Protein AF-A0A8T5IJA1-F1 (afdb_monomer_lite)

Foldseek 3Di:
DVVVVQVVVCVVDNPPDDDDDPVNVVDDDPPPPDDDDPVVVVVVVVVVVVVVVVVVVVVVVVVVVDDDDDDPVVVVVVVVVVVVVPPPPDDDDDDDDDDDDDDDDDDDDPPQPPCVPQPPCDPVLQVQCVVVVVRDLVSLLVCALVNSCVRPPQHSVSSVSSNVVSD

Sequence (167 aa):
MEDEVSKAVRKVYPVRSAVIHKSQLLQSGVVSESGPTLDEIHAGEERKTAEVAARKAAALAAAADEGDDDTAEEAGVLAAAEALEDVSDKAPEPVEEVIEEEATPVAAPASDDDFSTLPGVGPASAKKLQDAGLNSFAALKDAGVDGISEIKGISAALAGKIIDHLS

Secondary structure (DSSP, 8-state):
-HHHHHHHHTTTS--------HHHHSSS----SSS--HHHHHHHHHHHHHHHHHHHHHHHHHHHHS---S-HHHHHHHHHHHTTSSSSS-----PPPPP---------------GGGSTT--HHHHHHHHHTT--SHHHHHHHHHHHHHTSTT--HHHHHHHHHHH-

Structure (mmCIF, N/CA/C/O backbone):
data_AF-A0A8T5IJA1-F1
#
_entry.id   AF-A0A8T5IJA1-F1
#
loop_
_atom_site.group_PDB
_atom_site.id
_atom_site.type_symbol
_atom_site.label_atom_id
_atom_site.label_alt_id
_atom_site.label_comp_id
_atom_site.label_asym_id
_atom_site.label_entity_id
_atom_site.label_seq_id
_atom_site.pdbx_PDB_ins_code
_atom_site.Cartn_x
_atom_site.Cartn_y
_atom_site.Cartn_z
_atom_site.occupancy
_atom_site.B_iso_or_equiv
_atom_site.auth_seq_id
_atom_site.auth_comp_id
_atom_site.auth_asym_id
_atom_site.auth_atom_id
_atom_site.pdbx_PDB_model_num
ATOM 1 N N . MET A 1 1 ? -4.356 -33.666 -8.360 1.00 68.19 1 MET A N 1
ATOM 2 C CA . MET A 1 1 ? -2.883 -33.739 -8.272 1.00 68.19 1 MET A CA 1
ATOM 3 C C . MET A 1 1 ? -2.307 -32.555 -7.494 1.00 68.19 1 MET A C 1
ATOM 5 O O . MET A 1 1 ? -1.660 -32.796 -6.486 1.00 68.19 1 MET A O 1
ATOM 9 N N . GLU A 1 2 ? -2.589 -31.295 -7.847 1.00 72.94 2 GLU A N 1
ATOM 10 C CA . GLU A 1 2 ? -2.114 -30.126 -7.067 1.00 72.94 2 GLU A CA 1
ATOM 11 C C . GLU A 1 2 ? -2.652 -30.083 -5.623 1.00 72.94 2 GLU A C 1
ATOM 13 O O . GLU A 1 2 ? -1.895 -29.850 -4.679 1.00 72.94 2 GLU A O 1
ATOM 18 N N . ASP A 1 3 ? -3.932 -30.408 -5.419 1.00 83.38 3 ASP A N 1
ATOM 19 C CA . ASP A 1 3 ? -4.545 -30.432 -4.080 1.00 83.38 3 ASP A CA 1
ATOM 20 C C . ASP A 1 3 ? -3.947 -31.505 -3.157 1.00 83.38 3 ASP A C 1
ATOM 22 O O . ASP A 1 3 ? -3.821 -31.317 -1.946 1.00 83.38 3 ASP A O 1
ATOM 26 N N . GLU A 1 4 ? -3.540 -32.635 -3.728 1.00 85.12 4 GLU A N 1
ATOM 27 C CA . GLU A 1 4 ? -2.937 -33.746 -2.988 1.00 85.12 4 GLU A CA 1
ATOM 28 C C . GLU A 1 4 ? -1.501 -33.406 -2.577 1.00 85.12 4 GLU A C 1
ATOM 30 O O . GLU A 1 4 ? -1.098 -33.668 -1.440 1.00 85.12 4 GLU A O 1
ATOM 35 N N . VAL A 1 5 ? -0.761 -32.738 -3.469 1.00 81.56 5 VAL A N 1
ATOM 36 C CA . VAL A 1 5 ? 0.587 -32.224 -3.198 1.00 81.56 5 VAL A CA 1
ATOM 37 C C . VAL A 1 5 ? 0.538 -31.128 -2.127 1.00 81.56 5 VAL A C 1
ATOM 39 O O . VAL A 1 5 ? 1.293 -31.192 -1.156 1.00 81.56 5 VAL A O 1
ATOM 42 N N . SER A 1 6 ? -0.399 -30.176 -2.211 1.00 76.94 6 SER A N 1
ATOM 43 C CA . SER A 1 6 ? -0.519 -29.093 -1.220 1.00 76.94 6 SER A CA 1
ATOM 44 C C . SER A 1 6 ? -0.831 -29.610 0.192 1.00 76.94 6 SER A C 1
ATOM 46 O O . SER A 1 6 ? -0.308 -29.097 1.186 1.00 76.94 6 SER A O 1
ATOM 48 N N . LYS A 1 7 ? -1.634 -30.677 0.296 1.00 82.38 7 LYS A N 1
ATOM 49 C CA . LYS A 1 7 ? -2.006 -31.310 1.567 1.00 82.38 7 LYS A CA 1
ATOM 50 C C . LYS A 1 7 ? -0.851 -32.088 2.200 1.00 82.38 7 LYS A C 1
ATOM 52 O O . LYS A 1 7 ? -0.708 -32.056 3.423 1.00 82.38 7 LYS A O 1
ATOM 57 N N . ALA A 1 8 ? -0.020 -32.750 1.395 1.00 83.12 8 ALA A N 1
ATOM 58 C CA . ALA A 1 8 ? 1.150 -33.484 1.873 1.00 83.12 8 ALA A CA 1
ATOM 59 C C . ALA A 1 8 ? 2.265 -32.544 2.368 1.00 83.12 8 ALA A C 1
ATOM 61 O O . ALA A 1 8 ? 2.834 -32.761 3.440 1.00 83.12 8 AL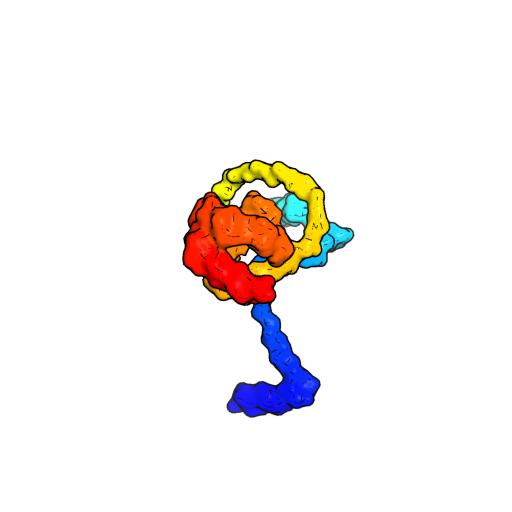A A O 1
ATOM 62 N N . VAL A 1 9 ? 2.533 -31.461 1.633 1.00 78.06 9 VAL A N 1
ATOM 63 C CA . VAL A 1 9 ? 3.624 -30.521 1.946 1.00 78.06 9 VAL A CA 1
ATOM 64 C C . VAL A 1 9 ? 3.304 -29.659 3.178 1.00 78.06 9 VAL A C 1
ATOM 66 O O . VAL A 1 9 ? 4.207 -29.328 3.944 1.00 78.06 9 VAL A O 1
ATOM 69 N N . ARG A 1 10 ? 2.017 -29.410 3.470 1.00 70.56 10 ARG A N 1
ATOM 70 C CA . ARG A 1 10 ? 1.534 -28.631 4.632 1.00 70.56 10 ARG A CA 1
ATOM 71 C C . ARG A 1 10 ? 1.997 -29.142 6.004 1.00 70.56 10 ARG A C 1
ATOM 73 O O . ARG A 1 10 ? 2.062 -28.358 6.947 1.00 70.56 10 ARG A O 1
ATOM 80 N N . LYS A 1 11 ? 2.279 -30.445 6.134 1.00 72.81 11 LYS A N 1
ATOM 81 C CA . LYS A 1 11 ? 2.751 -31.082 7.382 1.00 72.81 11 LYS A CA 1
ATOM 82 C C . LYS A 1 11 ? 4.261 -30.926 7.595 1.00 72.81 11 LYS A C 1
ATOM 84 O O . LYS A 1 11 ? 4.719 -30.989 8.730 1.00 72.81 11 LYS A O 1
ATOM 89 N N . VAL A 1 12 ? 5.014 -30.745 6.510 1.00 74.94 12 VAL A N 1
ATOM 90 C CA . VAL A 1 12 ? 6.478 -30.601 6.516 1.00 74.94 12 VAL A CA 1
ATOM 91 C C . VAL A 1 12 ? 6.870 -29.127 6.567 1.00 74.94 12 VAL A C 1
ATOM 93 O O . VAL A 1 12 ? 7.803 -28.762 7.276 1.00 74.94 12 VAL A O 1
ATOM 96 N N . TYR A 1 13 ? 6.126 -28.271 5.866 1.00 62.91 13 TYR A N 1
ATOM 97 C CA . TYR A 1 13 ? 6.333 -26.833 5.883 1.00 62.91 13 TYR A CA 1
ATOM 98 C C . TYR A 1 13 ? 4.981 -26.119 5.785 1.00 62.91 13 TYR A C 1
ATOM 100 O O . TYR A 1 13 ? 4.241 -26.342 4.820 1.00 62.91 13 TYR A O 1
ATOM 108 N N . PRO A 1 14 ? 4.606 -25.267 6.755 1.00 71.75 14 PRO A N 1
ATOM 109 C CA . PRO A 1 14 ? 3.416 -24.453 6.597 1.00 71.75 14 PRO A CA 1
ATOM 110 C C . PRO A 1 14 ? 3.644 -23.518 5.408 1.00 71.75 14 PRO A C 1
ATOM 112 O O . PRO A 1 14 ? 4.562 -22.699 5.428 1.00 71.75 14 PRO A O 1
ATOM 115 N N . VAL A 1 15 ? 2.815 -23.641 4.370 1.00 61.78 15 VAL A N 1
ATOM 116 C CA . VAL A 1 15 ? 2.818 -22.695 3.250 1.00 61.78 15 VAL A CA 1
ATOM 117 C C . VAL A 1 15 ? 2.357 -21.349 3.809 1.00 61.78 15 VAL A C 1
ATOM 119 O O . VAL A 1 15 ? 1.166 -21.115 4.005 1.00 61.78 15 VAL A O 1
ATOM 122 N N . ARG A 1 16 ? 3.315 -20.493 4.167 1.00 66.56 16 ARG A N 1
ATOM 123 C CA . ARG A 1 16 ? 3.067 -19.116 4.593 1.00 66.56 16 ARG A CA 1
ATOM 124 C C . ARG A 1 16 ? 2.910 -18.285 3.332 1.00 66.56 16 ARG A C 1
ATOM 126 O O . ARG A 1 16 ? 3.892 -17.842 2.750 1.00 66.56 16 ARG A O 1
ATOM 133 N N . SER A 1 17 ? 1.672 -18.119 2.885 1.00 70.25 17 SER A N 1
ATOM 134 C CA . SER A 1 17 ? 1.358 -17.139 1.852 1.00 70.25 17 SER A CA 1
ATOM 135 C C . SER A 1 17 ? 1.540 -15.743 2.449 1.00 70.25 17 SER A C 1
ATOM 137 O O . SER A 1 17 ? 0.765 -15.341 3.318 1.00 70.25 17 SER A O 1
ATOM 139 N N . ALA A 1 18 ? 2.574 -15.025 2.018 1.00 61.72 18 ALA A N 1
ATOM 140 C CA . ALA A 1 18 ? 2.758 -13.619 2.345 1.00 61.72 18 ALA A CA 1
ATOM 141 C C . ALA A 1 18 ? 2.202 -12.776 1.194 1.00 61.72 18 ALA A C 1
ATOM 143 O O . ALA A 1 18 ? 2.654 -12.895 0.057 1.00 61.72 18 ALA A O 1
ATOM 144 N N . VAL A 1 19 ? 1.202 -11.949 1.489 1.00 70.50 19 VAL A N 1
ATOM 145 C CA . VAL A 1 19 ? 0.686 -10.946 0.556 1.00 70.50 19 VAL A CA 1
ATOM 146 C C . VAL A 1 19 ? 1.417 -9.650 0.872 1.00 70.50 19 VAL A C 1
ATOM 148 O O . VAL A 1 19 ? 1.129 -9.000 1.874 1.00 70.50 19 VAL A O 1
ATOM 151 N N . ILE A 1 20 ? 2.418 -9.320 0.058 1.00 71.31 20 ILE A N 1
ATOM 152 C CA . ILE A 1 20 ? 3.199 -8.094 0.223 1.00 71.31 20 ILE A CA 1
ATOM 153 C C . ILE A 1 20 ? 2.453 -6.981 -0.502 1.00 71.31 20 ILE A C 1
ATOM 155 O O . ILE A 1 20 ? 2.309 -6.997 -1.725 1.00 71.31 20 ILE A O 1
ATOM 159 N N . HIS A 1 21 ? 1.947 -6.018 0.261 1.00 67.75 21 HIS A N 1
ATOM 160 C CA . HIS A 1 21 ? 1.336 -4.829 -0.317 1.00 67.75 21 HIS A CA 1
ATOM 161 C C . HIS A 1 21 ? 2.418 -3.926 -0.905 1.00 67.75 21 HIS A C 1
ATOM 163 O O . HIS A 1 21 ? 3.497 -3.790 -0.334 1.00 67.75 21 HIS A O 1
ATOM 169 N N . LYS A 1 22 ? 2.111 -3.252 -2.019 1.00 62.16 22 LYS A N 1
ATOM 170 C CA . LYS A 1 22 ? 3.037 -2.316 -2.679 1.00 62.16 22 LYS A CA 1
ATOM 171 C C . LYS A 1 22 ? 3.602 -1.279 -1.689 1.00 62.16 22 LYS A C 1
ATOM 173 O O . LYS A 1 22 ? 4.788 -0.989 -1.736 1.00 62.16 22 LYS A O 1
ATOM 178 N N . SER A 1 23 ? 2.799 -0.826 -0.719 1.00 66.31 23 SER A N 1
ATOM 179 C CA . SER A 1 23 ? 3.225 0.072 0.369 1.00 66.31 23 SER A CA 1
ATOM 180 C C . SER A 1 23 ? 4.323 -0.496 1.280 1.00 66.31 23 SER A C 1
ATOM 182 O O . SER A 1 23 ? 5.145 0.269 1.767 1.00 66.31 23 SER A O 1
ATOM 184 N N . GLN A 1 24 ? 4.394 -1.816 1.476 1.00 62.72 24 GLN A N 1
ATOM 185 C CA . GLN A 1 24 ? 5.459 -2.470 2.252 1.00 62.72 24 GLN A CA 1
ATOM 186 C C . GLN A 1 24 ? 6.782 -2.552 1.477 1.00 62.72 24 GLN A C 1
ATOM 188 O O . GLN A 1 24 ? 7.836 -2.660 2.089 1.00 62.72 24 GLN A O 1
ATOM 193 N N . LEU A 1 25 ? 6.746 -2.474 0.141 1.00 59.12 25 LEU A N 1
ATOM 194 C CA . LEU A 1 25 ? 7.951 -2.422 -0.696 1.00 59.12 25 LEU A CA 1
ATOM 195 C C . LEU A 1 25 ? 8.602 -1.029 -0.679 1.00 59.12 25 LEU A C 1
ATOM 197 O O . LEU A 1 25 ? 9.808 -0.901 -0.855 1.00 59.12 25 LEU A O 1
ATOM 201 N N . LEU A 1 26 ? 7.786 0.005 -0.466 1.00 64.94 26 LEU A N 1
ATOM 202 C CA . LEU A 1 26 ? 8.185 1.413 -0.453 1.00 64.94 26 LEU A CA 1
ATOM 203 C C . LEU A 1 26 ? 8.624 1.915 0.936 1.00 64.94 26 LEU A C 1
ATOM 205 O O . LEU A 1 26 ? 9.169 3.011 1.034 1.00 64.94 26 LEU A O 1
ATOM 209 N N . GLN A 1 27 ? 8.414 1.141 2.006 1.00 59.06 27 GLN A N 1
ATOM 210 C CA . GLN A 1 27 ? 8.582 1.611 3.382 1.00 59.06 27 GLN A CA 1
ATOM 211 C C . GLN A 1 27 ? 9.630 0.786 4.146 1.00 59.06 27 GLN A C 1
ATOM 213 O O . GLN A 1 27 ? 9.319 -0.180 4.833 1.00 59.06 27 GLN A O 1
ATOM 218 N N . SER A 1 28 ? 10.878 1.258 4.065 1.00 62.38 28 SER A N 1
ATOM 219 C CA . SER A 1 28 ? 12.041 0.935 4.913 1.00 62.38 28 SER A CA 1
ATOM 220 C C . SER A 1 28 ? 12.631 -0.485 4.829 1.00 62.38 28 SER A C 1
ATOM 222 O O . SER A 1 28 ? 11.966 -1.488 5.060 1.00 62.38 28 SER A O 1
ATOM 224 N N . GLY A 1 29 ? 13.938 -0.553 4.545 1.00 57.22 29 GLY A N 1
ATOM 225 C CA . GLY A 1 29 ? 14.730 -1.789 4.600 1.00 57.22 29 GLY A CA 1
ATOM 226 C C . GLY A 1 29 ? 15.813 -1.908 3.526 1.00 57.22 29 GLY A C 1
ATOM 227 O O . GLY A 1 29 ? 16.794 -2.614 3.739 1.00 57.22 29 GLY A O 1
ATOM 228 N N . VAL A 1 30 ? 15.695 -1.190 2.404 1.00 58.16 30 VAL A N 1
ATOM 229 C CA . VAL A 1 30 ? 16.798 -1.070 1.441 1.00 58.16 30 VAL A CA 1
ATOM 230 C C . VAL A 1 30 ? 17.685 0.077 1.895 1.00 58.16 30 VAL A C 1
ATOM 232 O O . VAL A 1 30 ? 17.479 1.233 1.537 1.00 58.16 30 VAL A O 1
ATOM 235 N N . VAL A 1 31 ? 18.651 -0.239 2.750 1.00 61.69 31 VAL A N 1
ATOM 236 C CA . VAL A 1 31 ? 19.793 0.646 2.939 1.00 61.69 31 VAL A CA 1
ATOM 237 C C . VAL A 1 31 ? 20.689 0.434 1.724 1.00 61.69 31 VAL A C 1
ATOM 239 O O . VAL A 1 31 ? 21.259 -0.643 1.556 1.00 61.69 31 VAL A O 1
ATOM 242 N N . SER A 1 32 ? 20.800 1.443 0.861 1.00 65.44 32 SER A N 1
ATOM 243 C CA . SER A 1 32 ? 21.689 1.460 -0.312 1.00 65.44 32 SER A CA 1
ATOM 244 C C . SER A 1 32 ? 23.175 1.530 0.082 1.00 65.44 32 SER A C 1
ATOM 246 O O . SER A 1 32 ? 23.961 2.232 -0.540 1.00 65.44 32 SER A O 1
ATOM 248 N N . GLU A 1 33 ? 23.575 0.841 1.151 1.00 68.25 33 GLU A N 1
ATOM 249 C CA . GLU A 1 33 ? 24.953 0.800 1.653 1.00 68.25 33 GLU A CA 1
ATOM 250 C C . GLU A 1 33 ? 25.898 0.080 0.680 1.00 68.25 33 GLU A C 1
ATOM 252 O O . GLU A 1 33 ? 27.116 0.229 0.770 1.00 68.25 33 GLU A O 1
ATOM 257 N N . SER A 1 34 ? 25.357 -0.684 -0.276 1.00 75.69 34 SER A N 1
ATOM 258 C CA . SER A 1 34 ? 26.144 -1.316 -1.329 1.00 75.69 34 SER A CA 1
ATOM 259 C C . SER A 1 34 ? 25.359 -1.418 -2.638 1.00 75.69 34 SER A C 1
ATOM 261 O O . SER A 1 34 ? 24.440 -2.225 -2.766 1.00 75.69 34 SER A O 1
ATOM 263 N N . GLY A 1 35 ? 25.735 -0.589 -3.612 1.00 81.12 35 GLY A N 1
ATOM 264 C CA . GLY A 1 35 ? 25.208 -0.598 -4.977 1.00 81.12 35 GLY A CA 1
ATOM 265 C C . GLY A 1 35 ? 25.347 0.774 -5.646 1.00 81.12 35 GLY A C 1
ATOM 266 O O . GLY A 1 35 ? 25.392 1.777 -4.933 1.00 81.12 35 GLY A O 1
ATOM 267 N N . PRO A 1 36 ? 25.452 0.836 -6.987 1.00 84.56 36 PRO A N 1
ATOM 268 C CA . PRO A 1 36 ? 25.448 2.106 -7.700 1.00 84.56 36 PRO A CA 1
ATOM 269 C C . PRO A 1 36 ? 24.112 2.826 -7.507 1.00 84.56 36 PRO A C 1
ATOM 271 O O . PRO A 1 36 ? 23.059 2.195 -7.372 1.00 84.56 36 PRO A O 1
ATOM 274 N N . THR A 1 37 ? 24.160 4.152 -7.492 1.00 85.31 37 THR A N 1
ATOM 275 C CA . THR A 1 37 ? 22.949 4.977 -7.396 1.00 85.31 37 THR A CA 1
ATOM 276 C C . THR A 1 37 ? 22.134 4.913 -8.692 1.00 85.31 37 THR A C 1
ATOM 278 O O . THR A 1 37 ? 22.639 4.520 -9.744 1.00 85.31 37 THR A O 1
ATOM 281 N N . LEU A 1 38 ? 20.858 5.309 -8.638 1.00 80.12 38 LEU A N 1
ATOM 282 C CA . LEU A 1 38 ? 19.982 5.354 -9.818 1.00 80.12 38 LEU A CA 1
ATOM 283 C C . LEU A 1 38 ? 20.603 6.190 -10.955 1.00 80.12 38 LEU A C 1
ATOM 285 O O . LEU A 1 38 ? 20.602 5.775 -12.113 1.00 80.12 38 LEU A O 1
ATOM 289 N N . ASP A 1 39 ? 21.208 7.322 -10.600 1.00 85.69 39 ASP A N 1
ATOM 290 C CA . ASP A 1 39 ? 21.859 8.223 -11.552 1.00 85.69 39 ASP A CA 1
ATOM 291 C C . ASP A 1 39 ? 23.099 7.581 -12.198 1.00 85.69 39 ASP A C 1
ATOM 293 O O . ASP A 1 39 ? 23.349 7.747 -13.393 1.00 85.69 39 ASP A O 1
ATOM 297 N N . GLU A 1 40 ? 23.859 6.785 -11.440 1.00 89.12 40 GLU A N 1
ATOM 298 C CA . GLU A 1 40 ? 25.003 6.023 -11.956 1.00 89.12 40 GLU A CA 1
ATOM 299 C C . GLU A 1 40 ? 24.576 4.888 -12.896 1.00 89.12 40 GLU A C 1
ATOM 301 O O . GLU A 1 40 ? 25.295 4.577 -13.850 1.00 89.12 40 GLU A O 1
ATOM 306 N N . ILE A 1 41 ? 23.406 4.285 -12.659 1.00 90.62 41 ILE A N 1
ATOM 307 C CA . ILE A 1 41 ? 22.836 3.249 -13.529 1.00 90.62 41 ILE A CA 1
ATOM 308 C C . ILE A 1 41 ? 22.438 3.859 -14.872 1.00 90.62 41 ILE A C 1
ATOM 310 O O . ILE A 1 41 ? 22.897 3.370 -15.904 1.00 90.62 41 ILE A O 1
ATOM 314 N N . HIS A 1 42 ? 21.685 4.961 -14.871 1.00 89.56 42 HIS A N 1
ATOM 315 C CA . HIS A 1 42 ? 21.285 5.637 -16.109 1.00 89.56 42 HIS A CA 1
ATOM 316 C C . HIS A 1 42 ? 22.501 6.120 -16.911 1.00 89.56 42 HIS A C 1
ATOM 318 O O . HIS A 1 42 ? 22.608 5.844 -18.105 1.00 89.56 42 HIS A O 1
ATOM 324 N N . ALA A 1 43 ? 23.489 6.732 -16.250 1.00 91.19 43 ALA A N 1
ATOM 325 C CA . ALA A 1 43 ? 24.728 7.139 -16.912 1.00 91.19 43 ALA A CA 1
ATOM 326 C C . ALA A 1 43 ? 25.521 5.941 -17.474 1.00 91.19 43 ALA A C 1
ATOM 328 O O . ALA A 1 43 ? 26.186 6.047 -18.509 1.00 91.19 43 ALA A O 1
ATOM 329 N N . GLY A 1 44 ? 25.480 4.788 -16.799 1.00 88.75 44 GLY A N 1
ATOM 330 C CA . GLY A 1 44 ? 26.093 3.548 -17.269 1.00 88.75 44 GLY A CA 1
ATOM 331 C C . GLY A 1 44 ? 25.372 2.947 -18.477 1.00 88.75 44 GLY A C 1
ATOM 332 O O . GLY A 1 44 ? 26.027 2.454 -19.397 1.00 88.75 44 GLY A O 1
ATOM 333 N N . GLU A 1 45 ? 24.044 3.002 -18.499 1.00 88.50 45 GLU A N 1
ATOM 334 C CA . GLU A 1 45 ? 23.211 2.525 -19.604 1.00 88.50 45 GLU A CA 1
ATOM 335 C C . GLU A 1 45 ? 23.349 3.404 -20.845 1.00 88.50 45 GLU A C 1
ATOM 337 O O . GLU A 1 45 ? 23.540 2.877 -21.936 1.00 88.50 45 GLU A O 1
ATOM 342 N N . GLU A 1 46 ? 23.380 4.728 -20.706 1.00 86.81 46 GLU A N 1
ATOM 343 C CA . GLU A 1 46 ? 23.647 5.647 -21.820 1.00 86.81 46 GLU A CA 1
ATOM 344 C C . GLU A 1 46 ? 25.017 5.389 -22.467 1.00 86.81 46 GLU A C 1
ATOM 346 O O . GLU A 1 46 ? 25.156 5.373 -23.690 1.00 86.81 46 GLU A O 1
ATOM 351 N N . ARG A 1 47 ? 26.047 5.103 -21.660 1.00 85.25 47 ARG A N 1
ATOM 352 C CA . ARG A 1 47 ? 27.382 4.759 -22.180 1.00 85.25 47 ARG A CA 1
ATOM 353 C C . ARG A 1 47 ? 27.392 3.412 -22.895 1.00 85.25 47 ARG A C 1
ATOM 355 O O . ARG A 1 47 ? 27.954 3.307 -23.982 1.00 85.25 47 ARG A O 1
ATOM 362 N N . LYS A 1 48 ? 26.764 2.389 -22.309 1.00 86.38 48 LYS A N 1
ATOM 363 C CA . LYS A 1 48 ? 26.676 1.047 -22.908 1.00 86.38 48 LYS A CA 1
ATOM 364 C C . LYS A 1 48 ? 25.838 1.051 -24.182 1.00 86.38 48 LYS A C 1
ATOM 366 O O . LYS A 1 48 ? 26.210 0.406 -25.155 1.00 86.38 48 LYS A O 1
ATOM 371 N N . THR A 1 49 ? 24.734 1.790 -24.205 1.00 83.31 49 THR A N 1
ATOM 372 C CA . THR A 1 49 ? 23.886 1.928 -25.396 1.00 83.31 49 THR A CA 1
ATOM 373 C C . THR A 1 49 ? 24.615 2.683 -26.500 1.00 83.31 49 THR A C 1
ATOM 375 O O . THR A 1 49 ? 24.554 2.248 -27.646 1.00 83.31 49 THR A O 1
ATOM 378 N N . ALA A 1 50 ? 25.389 3.724 -26.179 1.00 81.44 50 ALA A N 1
ATOM 379 C CA . ALA A 1 50 ? 26.253 4.398 -27.148 1.00 81.44 50 ALA A CA 1
ATOM 380 C C . ALA A 1 50 ? 27.366 3.480 -27.688 1.00 81.44 50 ALA A C 1
ATOM 382 O O . ALA A 1 50 ? 27.627 3.475 -28.890 1.00 81.44 50 ALA A O 1
ATOM 383 N N . GLU A 1 51 ? 27.993 2.662 -26.838 1.00 79.06 51 GLU A N 1
ATOM 384 C CA . GLU A 1 51 ? 29.018 1.695 -27.251 1.00 79.06 51 GLU A CA 1
ATOM 385 C C . GLU A 1 51 ? 28.436 0.594 -28.149 1.00 79.06 51 GLU A C 1
ATOM 387 O O . GLU A 1 51 ? 28.985 0.293 -29.210 1.00 79.06 51 GLU A O 1
ATOM 392 N N . VAL A 1 52 ? 27.291 0.023 -27.768 1.00 80.06 52 VAL A N 1
ATOM 393 C CA . VAL A 1 52 ? 26.587 -0.986 -28.568 1.00 80.06 52 VAL A CA 1
ATOM 394 C C . VAL A 1 52 ? 26.080 -0.377 -29.873 1.00 80.06 52 VAL A C 1
ATOM 396 O O . VAL A 1 52 ? 26.194 -1.019 -30.912 1.00 80.06 52 VAL A O 1
ATOM 399 N N . ALA A 1 53 ? 25.591 0.864 -29.866 1.00 82.19 53 ALA A N 1
ATOM 400 C CA . ALA A 1 53 ? 25.187 1.571 -31.077 1.00 82.19 53 ALA A CA 1
ATOM 401 C C . ALA A 1 53 ? 26.381 1.839 -32.002 1.00 82.19 53 ALA A C 1
ATOM 403 O O . ALA A 1 53 ? 26.269 1.619 -33.205 1.00 82.19 53 ALA A O 1
ATOM 404 N N . ALA A 1 54 ? 27.539 2.229 -31.464 1.00 81.25 54 ALA A N 1
ATOM 405 C CA . ALA A 1 54 ? 28.763 2.405 -32.241 1.00 81.25 54 ALA A CA 1
ATOM 406 C C . ALA A 1 54 ? 29.270 1.073 -32.815 1.00 81.25 54 ALA A C 1
ATOM 408 O O . ALA A 1 54 ? 29.624 1.000 -33.990 1.00 81.25 54 ALA A O 1
ATOM 409 N N . ARG A 1 55 ? 29.242 -0.008 -32.025 1.00 77.12 55 ARG A N 1
ATOM 410 C CA . ARG A 1 55 ? 29.617 -1.354 -32.478 1.00 77.12 55 ARG A CA 1
ATOM 411 C C . ARG A 1 55 ? 28.646 -1.892 -33.528 1.00 77.12 55 ARG A C 1
ATOM 413 O O . ARG A 1 55 ? 29.085 -2.482 -34.510 1.00 77.12 55 ARG A O 1
ATOM 420 N N . LYS A 1 56 ? 27.344 -1.659 -33.353 1.00 82.00 56 LYS A N 1
ATOM 421 C CA . LYS A 1 56 ? 26.303 -2.020 -34.321 1.00 82.00 56 LYS A CA 1
ATOM 422 C C . LYS A 1 56 ? 26.441 -1.203 -35.602 1.00 82.00 56 LYS A C 1
ATOM 424 O O . LYS A 1 56 ? 26.345 -1.777 -36.676 1.00 82.00 56 LYS A O 1
ATOM 429 N N . ALA A 1 57 ? 26.732 0.093 -35.508 1.00 78.56 57 ALA A N 1
ATOM 430 C CA . ALA A 1 57 ? 26.989 0.944 -36.667 1.00 78.56 57 ALA A CA 1
ATOM 431 C C . ALA A 1 57 ? 28.260 0.520 -37.422 1.00 78.56 57 ALA A C 1
ATOM 433 O O . ALA A 1 57 ? 28.248 0.475 -38.646 1.00 78.56 57 ALA A O 1
ATOM 434 N N . ALA A 1 58 ? 29.330 0.143 -36.715 1.00 75.06 58 ALA A N 1
ATOM 435 C CA . ALA A 1 58 ? 30.552 -0.373 -37.330 1.00 75.06 58 ALA A CA 1
ATOM 436 C C . ALA A 1 58 ? 30.342 -1.745 -37.993 1.00 75.06 58 ALA A C 1
ATOM 438 O O . ALA A 1 58 ? 30.831 -1.968 -39.095 1.00 75.06 58 ALA A O 1
ATOM 439 N N . ALA A 1 59 ? 29.582 -2.647 -37.364 1.00 73.50 59 ALA A N 1
ATOM 440 C CA . ALA A 1 59 ? 29.220 -3.934 -37.957 1.00 73.50 59 ALA A CA 1
ATOM 441 C C . ALA A 1 59 ? 28.314 -3.764 -39.186 1.00 73.50 59 ALA A C 1
ATOM 443 O O . ALA A 1 59 ? 28.510 -4.448 -40.184 1.00 73.50 59 ALA A O 1
ATOM 444 N N . LEU A 1 60 ? 27.368 -2.819 -39.141 1.00 70.38 60 LEU A N 1
ATOM 445 C CA . LEU A 1 60 ? 26.510 -2.487 -40.279 1.00 70.38 60 LEU A CA 1
ATOM 446 C C . LEU A 1 60 ? 27.316 -1.862 -41.429 1.00 70.38 60 LEU A C 1
ATOM 448 O O . LEU A 1 60 ? 27.043 -2.153 -42.585 1.00 70.38 60 LEU A O 1
ATOM 452 N N . ALA A 1 61 ? 28.323 -1.039 -41.122 1.00 72.50 61 ALA A N 1
ATOM 453 C CA . ALA A 1 61 ? 29.223 -0.472 -42.125 1.00 72.50 61 ALA A CA 1
ATOM 454 C C . ALA A 1 61 ? 30.151 -1.533 -42.742 1.00 72.50 61 ALA A C 1
ATOM 456 O O . ALA A 1 61 ? 30.346 -1.526 -43.950 1.00 72.50 61 ALA A O 1
ATOM 457 N N . ALA A 1 62 ? 30.669 -2.475 -41.945 1.00 66.19 62 ALA A N 1
ATOM 458 C CA . ALA A 1 62 ? 31.475 -3.591 -42.445 1.00 66.19 62 ALA A CA 1
ATOM 459 C C . ALA A 1 62 ? 30.652 -4.573 -43.299 1.00 66.19 62 ALA A C 1
ATOM 461 O O . ALA A 1 62 ? 31.129 -5.040 -44.326 1.00 66.19 62 ALA A O 1
ATOM 462 N N . ALA A 1 63 ? 29.399 -4.840 -42.919 1.00 62.34 63 ALA A N 1
ATOM 463 C CA . ALA A 1 63 ? 28.478 -5.666 -43.702 1.00 62.34 63 ALA A CA 1
ATOM 464 C C . ALA A 1 63 ? 27.971 -4.975 -44.984 1.00 62.34 63 ALA A C 1
ATOM 466 O O . ALA A 1 63 ? 27.478 -5.650 -45.878 1.00 62.34 63 ALA A O 1
ATOM 467 N N . ALA A 1 64 ? 28.068 -3.644 -45.074 1.00 62.91 64 ALA A N 1
ATOM 468 C CA . ALA A 1 64 ? 27.704 -2.881 -46.268 1.00 62.91 64 ALA A CA 1
ATOM 469 C C . ALA A 1 64 ? 28.874 -2.683 -47.256 1.00 62.91 64 ALA A C 1
ATOM 471 O O . ALA A 1 64 ? 28.624 -2.311 -48.401 1.00 62.91 64 ALA A O 1
ATOM 472 N N . ASP A 1 65 ? 30.124 -2.900 -46.825 1.00 55.31 65 ASP A N 1
ATOM 473 C CA . ASP A 1 65 ? 31.331 -2.813 -47.669 1.00 55.31 65 ASP A CA 1
ATOM 474 C C . ASP A 1 65 ? 31.663 -4.152 -48.360 1.00 55.3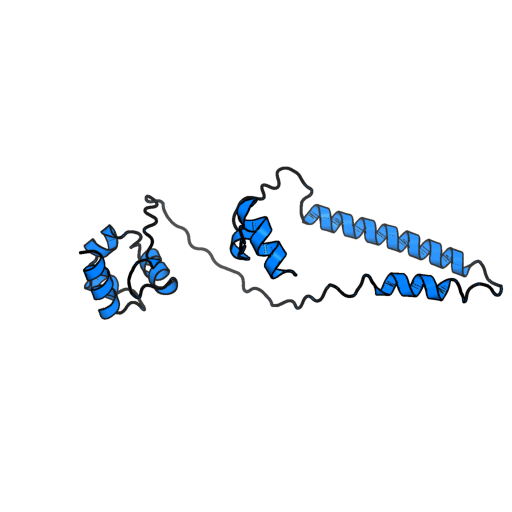1 65 ASP A C 1
ATOM 476 O O . ASP A 1 65 ? 32.232 -4.165 -49.450 1.00 55.31 65 ASP A O 1
ATOM 480 N N . GLU A 1 66 ? 31.229 -5.284 -47.794 1.00 51.62 66 GLU A N 1
ATOM 481 C CA . GLU A 1 66 ? 31.248 -6.589 -48.469 1.00 51.62 66 GLU A CA 1
ATOM 482 C C . GLU A 1 66 ? 29.966 -6.778 -49.289 1.00 51.62 66 GLU A C 1
ATOM 484 O O . GLU A 1 66 ? 28.973 -7.357 -48.849 1.00 51.62 66 GLU A O 1
ATOM 489 N N . GLY A 1 67 ? 29.986 -6.248 -50.508 1.00 49.75 67 GLY A N 1
ATOM 490 C CA . GLY A 1 67 ? 29.050 -6.678 -51.534 1.00 49.75 67 GLY A CA 1
ATOM 491 C C . GLY A 1 67 ? 29.328 -8.118 -51.983 1.00 49.75 67 GLY A C 1
ATOM 492 O O . GLY A 1 67 ? 30.469 -8.450 -52.297 1.00 49.75 67 GLY A O 1
ATOM 493 N N . ASP A 1 68 ? 28.227 -8.862 -52.136 1.00 46.59 68 ASP A N 1
ATOM 494 C CA . ASP A 1 68 ? 28.016 -9.997 -53.054 1.00 46.59 68 ASP A CA 1
ATOM 495 C C . ASP A 1 68 ? 28.360 -11.417 -52.545 1.00 46.59 68 ASP A C 1
ATOM 497 O O . ASP A 1 68 ? 29.520 -11.804 -52.437 1.00 46.59 68 ASP A O 1
ATOM 501 N N . ASP A 1 69 ? 27.321 -12.219 -52.260 1.00 45.03 69 ASP A N 1
ATOM 502 C CA . ASP A 1 69 ? 26.889 -13.361 -53.105 1.00 45.03 69 ASP A CA 1
ATOM 503 C C . ASP A 1 69 ? 26.128 -14.439 -52.272 1.00 45.03 69 ASP A C 1
ATOM 505 O O . ASP A 1 69 ? 26.653 -15.096 -51.369 1.00 45.03 69 ASP A O 1
ATOM 509 N N . ASP A 1 70 ? 24.826 -14.566 -52.551 1.00 47.91 70 ASP A N 1
ATOM 510 C CA . ASP A 1 70 ? 23.944 -15.743 -52.395 1.00 47.91 70 ASP A CA 1
ATOM 511 C C . ASP A 1 70 ? 23.822 -16.559 -51.075 1.00 47.91 70 ASP A C 1
ATOM 513 O O . ASP A 1 70 ? 23.220 -17.634 -51.078 1.00 47.91 70 ASP A O 1
ATOM 517 N N . THR A 1 71 ? 24.253 -16.074 -49.902 1.00 49.50 71 THR A N 1
ATOM 518 C CA . THR A 1 71 ? 23.988 -16.770 -48.603 1.00 49.50 71 THR A CA 1
ATOM 519 C C . THR A 1 71 ? 23.305 -15.928 -47.515 1.00 49.50 71 THR A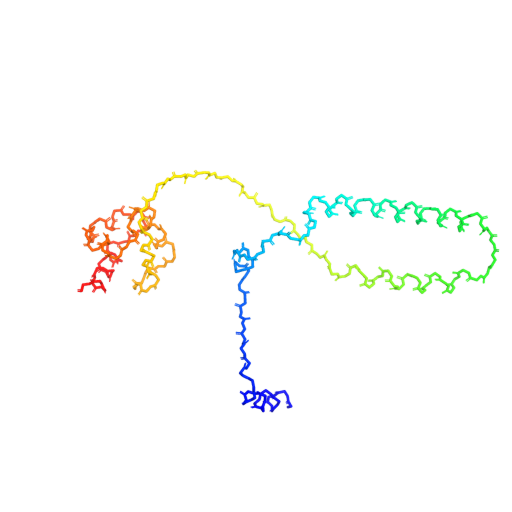 C 1
ATOM 521 O O . THR A 1 71 ? 23.063 -16.409 -46.406 1.00 49.50 71 THR A O 1
ATOM 524 N N . ALA A 1 72 ? 22.919 -14.688 -47.826 1.00 48.66 72 ALA A N 1
ATOM 525 C CA . ALA A 1 72 ? 22.374 -13.734 -46.853 1.00 48.66 72 ALA A CA 1
ATOM 526 C C . ALA A 1 72 ? 20.919 -14.013 -46.408 1.00 48.66 72 ALA A C 1
ATOM 528 O O . ALA A 1 72 ? 20.517 -13.585 -45.324 1.00 48.66 72 ALA A O 1
ATOM 529 N N . GLU A 1 73 ? 20.130 -14.744 -47.201 1.00 50.06 73 GLU A N 1
ATOM 530 C CA . GLU A 1 73 ? 18.695 -14.941 -46.931 1.00 50.06 73 GLU A CA 1
ATOM 531 C C . GLU A 1 73 ? 18.408 -15.922 -45.775 1.00 50.06 73 GLU A C 1
ATOM 533 O O . GLU A 1 73 ? 17.439 -15.723 -45.050 1.00 50.06 73 GLU A O 1
ATOM 538 N N . GLU A 1 74 ? 19.249 -16.932 -45.505 1.00 46.62 74 GLU A N 1
ATOM 539 C CA . GLU A 1 74 ? 19.019 -17.833 -44.353 1.00 46.62 74 GLU A CA 1
ATOM 540 C C . GLU A 1 74 ? 19.518 -17.260 -43.013 1.00 46.62 74 GLU A C 1
ATOM 542 O O . GLU A 1 74 ? 18.961 -17.572 -41.958 1.00 46.62 74 GLU A O 1
ATOM 547 N N . ALA A 1 75 ? 20.526 -16.381 -43.022 1.00 50.72 75 ALA A N 1
ATOM 548 C CA . ALA A 1 75 ? 21.086 -15.798 -41.798 1.00 50.72 75 ALA A CA 1
ATOM 549 C C . ALA A 1 75 ? 20.241 -14.634 -41.240 1.00 50.72 75 ALA A C 1
ATOM 551 O O . ALA A 1 75 ? 20.193 -14.426 -40.025 1.00 50.72 75 ALA A O 1
ATOM 552 N N . GLY A 1 76 ? 19.543 -13.889 -42.106 1.00 55.00 76 GLY A N 1
ATOM 553 C CA . GLY A 1 76 ? 18.707 -12.752 -41.702 1.00 55.00 76 GLY A CA 1
ATOM 554 C C . GLY A 1 76 ? 17.426 -13.150 -40.959 1.00 55.00 76 GLY A C 1
ATOM 555 O O . GLY A 1 76 ? 16.991 -12.441 -40.051 1.00 55.00 76 GLY A O 1
ATOM 556 N N . VAL A 1 77 ? 16.841 -14.305 -41.294 1.00 53.38 77 VAL A N 1
ATOM 557 C CA . VAL A 1 77 ? 15.563 -14.760 -40.716 1.00 53.38 77 VAL A CA 1
ATOM 558 C C . VAL A 1 77 ? 15.740 -15.286 -39.284 1.00 53.38 77 VAL A C 1
ATOM 560 O O . VAL A 1 77 ? 14.875 -15.061 -38.438 1.00 53.38 77 VAL A O 1
ATOM 563 N N . LEU A 1 78 ? 16.881 -15.912 -38.972 1.00 52.84 78 LEU A N 1
ATOM 564 C CA . LEU A 1 78 ? 17.202 -16.393 -37.620 1.00 52.84 78 LEU A CA 1
ATOM 565 C C . LEU A 1 78 ? 17.505 -15.240 -36.648 1.00 52.84 78 LEU A C 1
ATOM 567 O O . LEU A 1 78 ? 17.026 -15.251 -35.518 1.00 52.84 78 LEU A O 1
ATOM 571 N N . ALA A 1 79 ? 18.218 -14.205 -37.105 1.00 57.62 79 ALA A N 1
ATOM 572 C CA . ALA A 1 79 ? 18.541 -13.033 -36.286 1.00 57.62 79 ALA A CA 1
ATOM 573 C C . ALA A 1 79 ? 17.322 -12.129 -36.003 1.00 57.62 79 ALA A C 1
ATOM 575 O O . ALA A 1 79 ? 17.267 -11.455 -34.975 1.00 57.62 79 ALA A O 1
ATOM 576 N N . ALA A 1 80 ? 16.330 -12.110 -36.898 1.00 56.31 80 ALA A N 1
ATOM 577 C CA . ALA A 1 80 ? 15.098 -11.344 -36.710 1.00 56.31 80 ALA A CA 1
ATOM 578 C C . ALA A 1 80 ? 14.124 -11.997 -35.709 1.00 56.31 80 ALA A C 1
ATOM 580 O O . ALA A 1 80 ? 13.368 -11.284 -35.049 1.00 56.31 80 ALA A O 1
ATOM 581 N N . ALA A 1 81 ? 14.149 -13.328 -35.572 1.00 53.31 81 ALA A N 1
ATOM 582 C CA . ALA A 1 81 ? 13.319 -14.051 -34.607 1.00 53.31 81 ALA A CA 1
ATOM 583 C C . ALA A 1 81 ? 13.777 -13.820 -33.155 1.00 53.31 81 ALA A C 1
ATOM 585 O O . ALA A 1 81 ? 12.943 -13.629 -32.276 1.00 53.31 81 ALA A O 1
ATOM 586 N N . GLU A 1 82 ? 15.089 -13.749 -32.920 1.00 56.16 82 GLU A N 1
ATOM 587 C CA . GLU A 1 82 ? 15.674 -13.529 -31.587 1.00 56.16 82 GLU A CA 1
ATOM 588 C C . GLU A 1 82 ? 15.408 -12.101 -31.061 1.00 56.16 82 GLU A C 1
ATOM 590 O O . GLU A 1 82 ? 15.234 -11.888 -29.868 1.00 56.16 82 GLU A O 1
ATOM 595 N N . ALA A 1 83 ? 15.277 -11.111 -31.954 1.00 57.50 83 ALA A N 1
ATOM 596 C CA . ALA A 1 83 ? 15.015 -9.714 -31.587 1.00 57.50 83 ALA A CA 1
ATOM 597 C C . ALA A 1 83 ? 13.543 -9.401 -31.238 1.00 57.50 83 ALA A C 1
ATOM 599 O O . ALA A 1 83 ? 13.254 -8.333 -30.696 1.00 57.50 83 ALA A O 1
ATOM 600 N N . LEU A 1 84 ? 12.603 -10.293 -31.570 1.00 57.00 84 LEU A N 1
ATOM 601 C CA . LEU A 1 84 ? 11.163 -10.102 -31.340 1.00 57.00 84 LEU A CA 1
ATOM 602 C C . LEU A 1 84 ? 10.683 -10.699 -30.006 1.00 57.00 84 LEU A C 1
ATOM 604 O O . LEU A 1 84 ? 9.596 -10.350 -29.547 1.00 57.00 84 LEU A O 1
ATOM 608 N N . GLU A 1 85 ? 11.494 -11.545 -29.366 1.00 49.91 85 GLU A N 1
ATOM 609 C CA . GLU A 1 85 ? 11.185 -12.160 -28.067 1.00 49.91 85 GLU A CA 1
ATOM 610 C C . GLU A 1 85 ? 11.497 -11.215 -26.879 1.00 49.91 85 GLU A C 1
ATOM 612 O O . GLU A 1 85 ? 10.864 -11.315 -25.831 1.00 49.91 85 GLU A O 1
ATOM 617 N N . ASP A 1 86 ? 12.368 -10.213 -27.071 1.00 51.66 86 ASP A N 1
ATOM 618 C CA . ASP A 1 86 ? 12.831 -9.270 -26.029 1.00 51.66 86 ASP A CA 1
ATOM 619 C C . ASP A 1 86 ? 11.964 -8.001 -25.836 1.00 51.66 86 ASP A C 1
ATOM 621 O O . ASP A 1 86 ? 12.179 -7.232 -24.900 1.00 51.66 86 ASP A O 1
ATOM 625 N N . VAL A 1 87 ? 10.976 -7.734 -26.701 1.00 48.69 87 VAL A N 1
ATOM 626 C CA . VAL A 1 87 ? 10.224 -6.451 -26.696 1.00 48.69 87 VAL A CA 1
ATOM 627 C C . VAL A 1 87 ? 8.793 -6.572 -26.140 1.00 48.69 87 VAL A C 1
ATOM 629 O O . VAL A 1 87 ? 8.122 -5.564 -25.917 1.00 48.69 87 VAL A O 1
ATOM 632 N N . SER A 1 88 ? 8.308 -7.779 -25.831 1.00 44.69 88 SER A N 1
ATOM 633 C CA . SER A 1 88 ? 6.911 -7.995 -25.410 1.00 44.69 88 SER A CA 1
ATOM 634 C C . SER A 1 88 ? 6.643 -7.899 -23.892 1.00 44.69 88 SER A C 1
ATOM 636 O O . SER A 1 88 ? 5.597 -8.370 -23.446 1.00 44.69 88 SER A O 1
ATOM 638 N N . ASP A 1 89 ? 7.517 -7.277 -23.090 1.00 47.66 89 ASP A N 1
ATOM 639 C CA . ASP A 1 89 ? 7.253 -7.036 -21.654 1.00 47.66 89 ASP A CA 1
ATOM 640 C C . ASP A 1 89 ? 7.692 -5.643 -21.175 1.00 47.66 89 ASP A C 1
ATOM 642 O O . ASP A 1 89 ? 8.404 -5.484 -20.184 1.00 47.66 89 ASP A O 1
ATOM 646 N N . LYS A 1 90 ? 7.269 -4.575 -21.862 1.00 45.25 90 LYS A N 1
ATOM 647 C CA . LYS A 1 90 ? 7.188 -3.275 -21.181 1.00 45.25 90 LYS A CA 1
ATOM 648 C C . LYS A 1 90 ? 6.215 -2.306 -21.833 1.00 45.25 90 LYS A C 1
ATOM 650 O O . LYS A 1 90 ? 6.585 -1.457 -22.635 1.00 45.25 90 LYS A O 1
ATOM 655 N N . ALA A 1 91 ? 4.966 -2.378 -21.390 1.00 50.72 91 ALA A N 1
ATOM 656 C CA . ALA A 1 91 ? 4.084 -1.221 -21.392 1.00 50.72 91 ALA A CA 1
ATOM 657 C C . ALA A 1 91 ? 4.343 -0.397 -20.118 1.00 50.72 91 ALA A C 1
ATOM 659 O O . ALA A 1 91 ? 4.240 -0.932 -19.009 1.00 50.72 91 ALA A O 1
ATOM 660 N N . PRO A 1 92 ? 4.663 0.896 -20.254 1.00 42.88 92 PRO A N 1
ATOM 661 C CA . PRO A 1 92 ? 4.301 1.853 -19.223 1.00 42.88 92 PRO A CA 1
ATOM 662 C C . PRO A 1 92 ? 3.531 3.035 -19.822 1.00 42.88 92 PRO A C 1
ATOM 664 O O . PRO A 1 92 ? 4.058 3.814 -20.614 1.00 42.88 92 PRO A O 1
ATOM 667 N N . GLU A 1 93 ? 2.278 3.174 -19.392 1.00 48.78 93 GLU A N 1
ATOM 668 C CA . GLU A 1 93 ? 1.566 4.449 -19.411 1.00 48.78 93 GLU A CA 1
ATOM 669 C C . GLU A 1 93 ? 2.114 5.348 -18.287 1.00 48.78 93 GLU A C 1
ATOM 671 O O . GLU A 1 93 ? 2.184 4.894 -17.138 1.00 48.78 93 GLU A O 1
ATOM 676 N N . PRO A 1 94 ? 2.484 6.610 -18.566 1.00 47.06 94 PRO A N 1
ATOM 677 C CA . PRO A 1 94 ? 2.762 7.590 -17.527 1.00 47.06 94 PRO A CA 1
ATOM 678 C C . PRO A 1 94 ? 1.476 8.336 -17.141 1.00 47.06 94 PRO A C 1
ATOM 680 O O . PRO A 1 94 ? 0.920 9.099 -17.928 1.00 47.06 94 PRO A O 1
ATOM 683 N N . VAL A 1 95 ? 1.017 8.124 -15.907 1.00 43.00 95 VAL A N 1
ATOM 684 C CA . VAL A 1 95 ? 0.092 9.025 -15.205 1.00 43.00 95 VAL A CA 1
ATOM 685 C C . VAL A 1 95 ? 0.915 9.948 -14.314 1.00 43.00 95 VAL A C 1
ATOM 687 O O . VAL A 1 95 ? 1.662 9.483 -13.455 1.00 43.00 95 VAL A O 1
ATOM 690 N N . GLU A 1 96 ? 0.784 11.245 -14.579 1.00 48.50 96 GLU A N 1
ATOM 691 C CA . GLU A 1 96 ? 1.465 12.361 -13.924 1.00 48.50 96 GLU A CA 1
ATOM 692 C C . GLU A 1 96 ? 1.090 12.486 -12.437 1.00 48.50 96 GLU A C 1
ATOM 694 O O . GLU A 1 96 ? -0.085 12.524 -12.062 1.00 48.50 96 GLU A O 1
ATOM 699 N N . GLU A 1 97 ? 2.127 12.574 -11.601 1.00 44.84 97 GLU A N 1
ATOM 700 C CA . GLU A 1 97 ? 2.079 12.931 -10.186 1.00 44.84 97 GLU A CA 1
ATOM 701 C C . GLU A 1 97 ? 1.893 14.445 -10.009 1.00 44.84 97 GLU A C 1
ATOM 703 O O . GLU A 1 97 ? 2.588 15.256 -10.621 1.00 44.84 97 GLU A O 1
ATOM 708 N N . VAL A 1 98 ? 0.975 14.817 -9.114 1.00 42.94 98 VAL A N 1
ATOM 709 C CA . VAL A 1 98 ? 0.843 16.172 -8.568 1.00 42.94 98 VAL A CA 1
ATOM 710 C C . VAL A 1 98 ? 1.693 16.250 -7.300 1.00 42.94 98 VAL A C 1
ATOM 712 O O . VAL A 1 98 ? 1.525 15.445 -6.382 1.00 42.94 98 VAL A O 1
ATOM 715 N N . ILE A 1 99 ? 2.610 17.212 -7.297 1.00 44.53 99 ILE A N 1
ATOM 716 C CA . ILE A 1 99 ? 3.650 17.473 -6.298 1.00 44.53 99 ILE A CA 1
ATOM 717 C C . ILE A 1 99 ? 3.176 18.574 -5.321 1.00 44.53 99 ILE A C 1
ATOM 719 O O . ILE A 1 99 ? 2.355 19.408 -5.703 1.00 44.53 99 ILE A O 1
ATOM 723 N N . GLU A 1 100 ? 3.781 18.577 -4.121 1.00 46.91 100 GLU A N 1
ATOM 724 C CA . GLU A 1 100 ? 3.888 19.665 -3.113 1.00 46.91 100 GLU A CA 1
ATOM 725 C C . GLU A 1 100 ? 2.638 19.905 -2.223 1.00 46.91 100 GL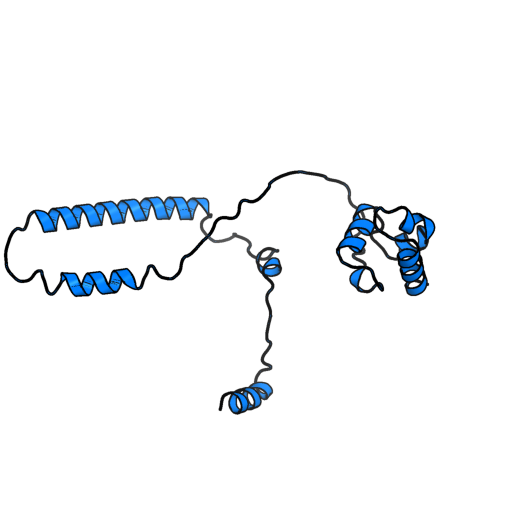U A C 1
ATOM 727 O O . GLU A 1 100 ? 1.506 19.832 -2.677 1.00 46.91 100 GLU A O 1
ATOM 732 N N . GLU A 1 101 ? 2.715 20.123 -0.899 1.00 42.94 101 GLU A N 1
ATOM 733 C CA . GLU A 1 101 ? 3.697 20.880 -0.106 1.00 42.94 101 GLU A CA 1
ATOM 734 C C . GLU A 1 101 ? 3.616 20.565 1.420 1.00 42.94 101 GLU A C 1
ATOM 736 O O . GLU A 1 101 ? 2.614 20.065 1.932 1.00 42.94 101 GLU A O 1
ATOM 741 N N . GLU A 1 102 ? 4.715 20.897 2.102 1.00 49.50 102 GLU A N 1
ATOM 742 C CA . GLU A 1 102 ? 5.083 20.965 3.529 1.00 49.50 102 GLU A CA 1
ATOM 743 C C . GLU A 1 102 ? 4.017 21.220 4.625 1.00 49.50 102 GLU A C 1
ATOM 745 O O . GLU A 1 102 ? 3.174 22.104 4.507 1.00 49.50 102 GLU A O 1
ATOM 750 N N . ALA A 1 103 ? 4.205 20.572 5.791 1.00 37.91 103 ALA A N 1
ATOM 751 C CA . ALA A 1 103 ? 4.001 21.179 7.121 1.00 37.91 103 ALA A CA 1
ATOM 752 C C . ALA A 1 103 ? 4.643 20.327 8.248 1.00 37.91 103 ALA A C 1
ATOM 754 O O . ALA A 1 103 ? 4.160 19.251 8.593 1.00 37.91 103 ALA A O 1
ATOM 755 N N . THR A 1 104 ? 5.712 20.826 8.874 1.00 44.72 104 THR A N 1
ATOM 756 C CA . THR A 1 104 ? 6.136 20.453 10.249 1.00 44.72 104 THR A CA 1
ATOM 757 C C . THR A 1 104 ? 5.083 20.944 11.268 1.00 44.72 104 THR A C 1
ATOM 759 O O . THR A 1 104 ? 4.524 22.006 10.971 1.00 44.72 104 THR A O 1
ATOM 762 N N . PRO A 1 105 ? 4.842 20.345 12.475 1.00 52.28 105 PRO A N 1
ATOM 763 C CA . PRO A 1 105 ? 5.855 20.342 13.557 1.00 52.28 105 PRO A CA 1
ATOM 764 C C . PRO A 1 105 ? 5.705 19.337 14.758 1.00 52.28 105 PRO A C 1
ATOM 766 O O . PRO A 1 105 ? 4.688 18.691 14.953 1.00 52.28 105 PRO A O 1
ATOM 769 N N . VAL A 1 106 ? 6.740 19.330 15.622 1.00 39.28 106 VAL A N 1
ATOM 770 C CA . VAL A 1 106 ? 6.787 19.052 17.091 1.00 39.28 106 VAL A CA 1
ATOM 771 C C . VAL A 1 106 ? 6.515 17.631 17.647 1.00 39.28 106 VAL A C 1
ATOM 773 O O . VAL A 1 106 ? 5.505 16.986 17.410 1.00 39.28 106 VAL A O 1
ATOM 776 N N . ALA A 1 107 ? 7.450 17.202 18.505 1.00 56.56 107 ALA A N 1
ATOM 777 C CA . ALA A 1 107 ? 7.502 15.958 19.272 1.00 56.56 107 ALA A CA 1
ATOM 778 C C . ALA A 1 107 ? 6.500 15.856 20.448 1.00 56.56 107 ALA A C 1
ATOM 780 O O . ALA A 1 107 ? 6.378 16.798 21.228 1.00 56.56 107 ALA A O 1
ATOM 781 N N . ALA A 1 108 ? 5.907 14.670 20.648 1.00 42.19 108 ALA A N 1
ATOM 782 C CA . ALA A 1 108 ? 5.348 14.138 21.908 1.00 42.19 108 ALA A CA 1
ATOM 783 C C . ALA A 1 108 ? 5.145 12.602 21.756 1.00 42.19 108 ALA A C 1
ATOM 785 O O . ALA A 1 108 ? 5.158 12.128 20.620 1.00 42.19 108 ALA A O 1
ATOM 786 N N . PRO A 1 109 ? 5.059 11.799 22.840 1.00 42.50 109 PRO A N 1
ATOM 787 C CA . PRO A 1 109 ? 5.340 10.363 22.802 1.00 42.50 109 PRO A CA 1
ATOM 788 C C . PRO A 1 109 ? 4.361 9.627 21.889 1.00 42.50 109 PRO A C 1
ATOM 790 O O . PRO A 1 109 ? 3.153 9.834 21.972 1.00 42.50 109 PRO A O 1
ATOM 793 N N . ALA A 1 110 ? 4.909 8.759 21.041 1.00 47.41 110 ALA A N 1
ATOM 794 C CA . ALA A 1 110 ? 4.173 7.843 20.185 1.00 47.41 110 ALA A CA 1
ATOM 795 C C . ALA A 1 110 ? 3.413 6.818 21.043 1.00 47.41 110 ALA A C 1
ATOM 797 O O . ALA A 1 110 ? 3.851 5.691 21.264 1.00 47.41 110 ALA A O 1
ATOM 798 N N . SER A 1 111 ? 2.285 7.242 21.600 1.00 54.88 111 SER A N 1
ATOM 799 C CA . SER A 1 111 ? 1.177 6.349 21.889 1.00 54.88 111 SER A CA 1
ATOM 800 C C . SER A 1 111 ? 0.432 6.196 20.572 1.00 54.88 111 SER A C 1
ATOM 802 O O . SER A 1 111 ? -0.526 6.916 20.324 1.00 54.88 111 SER A O 1
ATOM 804 N N . ASP A 1 112 ? 0.930 5.329 19.688 1.00 61.41 112 ASP A N 1
ATOM 805 C CA . ASP A 1 112 ? 0.210 4.929 18.477 1.00 61.41 112 ASP A CA 1
ATOM 806 C C . ASP A 1 112 ? -0.966 4.035 18.893 1.00 61.41 112 ASP A C 1
ATOM 808 O O . ASP A 1 112 ? -0.945 2.813 18.735 1.00 61.41 112 ASP A O 1
ATOM 812 N N . ASP A 1 113 ? -1.972 4.644 19.518 1.00 79.81 113 ASP A N 1
ATOM 813 C CA . ASP A 1 113 ? -3.221 3.969 19.825 1.00 79.81 113 ASP A CA 1
ATOM 814 C C . ASP A 1 113 ? -3.932 3.654 18.505 1.00 79.81 113 ASP A C 1
ATOM 816 O O . ASP A 1 113 ? -4.172 4.522 17.659 1.00 79.81 113 ASP A O 1
ATOM 820 N N . ASP A 1 114 ? -4.254 2.377 18.308 1.00 83.25 114 ASP A N 1
ATOM 821 C CA . ASP A 1 114 ? -4.849 1.911 17.064 1.00 83.25 114 ASP A CA 1
ATOM 822 C C . ASP A 1 114 ? -6.340 2.273 16.998 1.00 83.25 114 ASP A C 1
ATOM 824 O O . ASP A 1 114 ? -7.223 1.522 17.429 1.00 83.25 114 ASP A O 1
ATOM 828 N N . PHE A 1 115 ? -6.631 3.428 16.401 1.00 83.00 115 PHE A N 1
ATOM 829 C CA . PHE A 1 115 ? -7.993 3.895 16.148 1.00 83.00 115 PHE A CA 1
ATOM 830 C C . PHE A 1 115 ? -8.796 2.996 15.197 1.00 83.00 115 PHE A C 1
ATOM 832 O O . PHE A 1 115 ? -10.014 3.154 15.129 1.00 83.00 115 PHE A O 1
ATOM 839 N N . SER A 1 116 ? -8.172 2.043 14.488 1.00 81.44 116 SER A N 1
ATOM 840 C CA . SER A 1 116 ? -8.897 1.086 13.637 1.00 81.44 116 SER A CA 1
ATOM 841 C C . SER A 1 116 ? -9.730 0.080 14.440 1.00 81.44 116 SER A C 1
ATOM 843 O O . SER A 1 116 ? -10.667 -0.519 13.9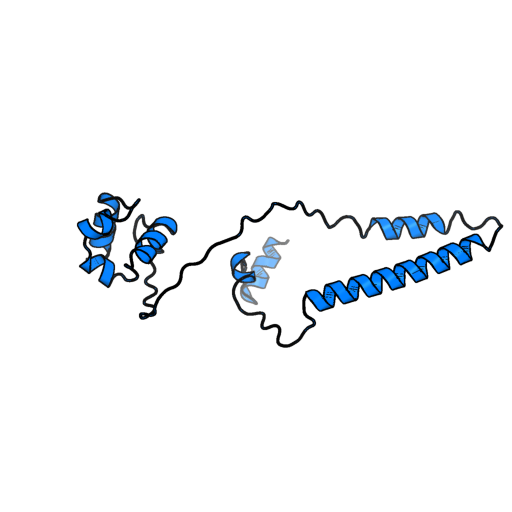12 1.00 81.44 116 SER A O 1
ATOM 845 N N . THR A 1 117 ? -9.439 -0.058 15.736 1.00 84.50 117 THR A N 1
ATOM 846 C CA . THR A 1 117 ? -10.230 -0.866 16.671 1.00 84.50 117 THR A CA 1
ATOM 847 C C . THR A 1 117 ? -11.547 -0.196 17.075 1.00 84.50 117 THR A C 1
ATOM 849 O O . THR A 1 117 ? -12.455 -0.873 17.560 1.00 84.50 117 THR A O 1
ATOM 852 N N . LEU A 1 118 ? -11.686 1.120 16.858 1.00 85.88 118 LEU A N 1
ATOM 853 C CA . LEU A 1 118 ? -12.867 1.875 17.265 1.00 85.88 118 LEU A CA 1
ATOM 854 C C . LEU A 1 118 ? -14.029 1.703 16.271 1.00 85.88 118 LEU A C 1
ATOM 856 O O . LEU A 1 118 ? -13.859 1.831 15.053 1.00 85.88 118 LEU A O 1
ATOM 860 N N . PRO A 1 119 ? -15.260 1.486 16.766 1.00 82.56 119 PRO A N 1
ATOM 861 C CA . PRO A 1 119 ? -16.411 1.222 15.914 1.00 82.56 119 PRO A CA 1
ATOM 862 C C . PRO A 1 119 ? -16.777 2.443 15.058 1.00 82.56 119 PRO A C 1
ATOM 864 O O . PRO A 1 119 ? -17.197 3.486 15.556 1.00 82.56 119 PRO A O 1
ATOM 867 N N . GLY A 1 120 ? -16.677 2.288 13.736 1.00 83.69 120 GLY A N 1
ATOM 868 C CA . GLY A 1 120 ? -17.016 3.335 12.765 1.00 83.69 120 GLY A CA 1
ATOM 869 C C . GLY A 1 120 ? -15.902 4.354 12.509 1.00 83.69 120 GLY A C 1
ATOM 870 O O . GLY A 1 120 ? -16.102 5.272 11.710 1.00 83.69 120 GLY A O 1
ATOM 871 N N . VAL A 1 121 ? -14.734 4.198 13.139 1.00 86.56 121 VAL A N 1
ATOM 872 C CA . VAL A 1 121 ? -13.550 5.010 12.850 1.00 86.56 121 VAL A CA 1
ATOM 873 C C . VAL A 1 121 ? -12.762 4.336 11.733 1.00 86.56 121 VAL A C 1
ATOM 875 O O . VAL A 1 121 ? -12.079 3.340 11.925 1.00 86.56 121 VAL A O 1
ATOM 878 N N . GLY A 1 122 ? -12.901 4.872 10.522 1.00 85.56 122 GLY A N 1
ATOM 879 C CA . GLY A 1 122 ? -12.063 4.483 9.389 1.00 85.56 122 GLY A CA 1
ATOM 880 C C . GLY A 1 122 ? -10.738 5.256 9.362 1.00 85.56 122 GLY A C 1
ATOM 881 O O . GLY A 1 122 ? -10.602 6.258 10.069 1.00 85.56 122 GLY A O 1
ATOM 882 N N . PRO A 1 123 ? -9.796 4.886 8.474 1.00 85.06 123 PRO A N 1
ATOM 883 C CA . PRO A 1 123 ? -8.494 5.551 8.350 1.00 85.06 123 PRO A CA 1
ATOM 884 C C . PRO A 1 123 ? -8.610 7.064 8.096 1.00 85.06 123 PRO A C 1
ATOM 886 O O . PRO A 1 123 ? -7.811 7.844 8.601 1.00 85.06 123 PRO A O 1
ATOM 889 N N . ALA A 1 124 ? -9.651 7.506 7.382 1.00 88.12 124 ALA A N 1
ATOM 890 C CA . ALA A 1 124 ? -9.908 8.927 7.150 1.00 88.12 124 ALA A CA 1
ATOM 891 C C . ALA A 1 124 ? -10.368 9.683 8.411 1.00 88.12 124 ALA A C 1
ATOM 893 O O . ALA A 1 124 ? -10.040 10.855 8.569 1.00 88.12 124 ALA A O 1
ATOM 894 N N . SER A 1 125 ? -11.141 9.044 9.295 1.00 86.69 125 SER A N 1
ATOM 895 C CA . SER A 1 125 ? -11.563 9.645 10.567 1.00 86.69 125 SER A CA 1
ATOM 896 C C . SER A 1 125 ? -10.432 9.603 11.592 1.00 86.69 125 SER A C 1
ATOM 898 O O . SER A 1 125 ? -10.221 10.591 12.281 1.00 86.69 125 SER A O 1
ATOM 900 N N . ALA A 1 126 ? -9.665 8.507 11.631 1.00 88.50 126 ALA A N 1
ATOM 901 C CA . ALA A 1 126 ? -8.466 8.375 12.456 1.00 88.50 126 ALA A CA 1
ATOM 902 C C . ALA A 1 126 ? -7.437 9.465 12.133 1.00 88.50 126 ALA A C 1
ATOM 904 O O . ALA A 1 126 ? -6.979 10.154 13.037 1.00 88.50 126 ALA A O 1
ATOM 905 N N . LYS A 1 127 ? -7.159 9.702 10.842 1.00 88.94 127 LYS A N 1
ATOM 906 C CA . LYS A 1 127 ? -6.247 10.770 10.421 1.00 88.94 127 LYS A CA 1
ATOM 907 C C . LYS A 1 127 ? -6.722 12.149 10.887 1.00 88.94 127 LYS A C 1
ATOM 909 O O . LYS A 1 127 ? -5.929 12.911 11.402 1.00 88.94 127 LYS A O 1
ATOM 914 N N . LYS A 1 128 ? -8.022 12.447 10.808 1.00 89.12 128 LYS A N 1
ATOM 915 C CA . LYS A 1 128 ? -8.570 13.731 11.291 1.00 89.12 128 LYS A CA 1
ATOM 916 C C . LYS A 1 128 ? -8.469 13.903 12.807 1.00 89.12 128 LYS A C 1
ATOM 918 O O . LYS A 1 128 ? -8.278 15.022 13.265 1.00 89.12 128 LYS A O 1
ATOM 923 N N . LEU A 1 129 ? -8.633 12.822 13.572 1.00 88.38 129 LEU A N 1
ATOM 924 C CA . LEU A 1 129 ? -8.424 12.837 15.024 1.00 88.38 129 LEU A CA 1
ATOM 925 C C . LEU A 1 129 ? -6.953 13.124 15.345 1.00 88.38 129 LEU A C 1
ATOM 927 O O . LEU A 1 129 ? -6.670 13.979 16.178 1.00 88.38 129 LEU A O 1
ATOM 931 N N . GLN A 1 130 ? -6.036 12.480 14.619 1.00 88.75 130 GLN A N 1
ATOM 932 C CA . GLN A 1 130 ? -4.594 12.694 14.755 1.00 88.75 130 GLN A CA 1
ATOM 933 C C . GLN A 1 130 ? -4.169 14.108 14.328 1.00 88.75 130 GLN A C 1
ATOM 935 O O . GLN A 1 130 ? -3.428 14.781 15.039 1.00 88.75 130 GLN A O 1
ATOM 940 N N . ASP A 1 131 ? -4.704 14.610 13.212 1.00 88.75 131 ASP A N 1
ATOM 941 C CA . ASP A 1 131 ? -4.472 15.977 12.728 1.00 88.75 131 ASP A CA 1
ATOM 942 C C . ASP A 1 131 ? -4.996 17.025 13.735 1.00 88.75 131 ASP A C 1
ATOM 944 O O . ASP A 1 131 ? -4.451 18.122 13.837 1.00 88.75 131 ASP A O 1
ATOM 948 N N . ALA A 1 132 ? -6.034 16.685 14.511 1.00 87.06 132 ALA A N 1
ATOM 949 C CA . ALA A 1 132 ? -6.555 17.502 15.609 1.00 87.06 132 ALA A CA 1
ATOM 950 C C . ALA A 1 132 ? -5.751 17.364 16.921 1.00 87.06 132 ALA A C 1
ATOM 952 O O . ALA A 1 132 ? -6.106 17.980 17.926 1.00 87.06 132 ALA A O 1
ATOM 953 N N . GLY A 1 133 ? -4.679 16.565 16.934 1.00 86.38 133 GLY A N 1
ATOM 954 C CA . GLY A 1 133 ? -3.841 16.311 18.107 1.00 86.38 133 GLY A CA 1
ATOM 955 C C . GLY A 1 133 ? -4.412 15.283 19.090 1.00 86.38 133 GLY A C 1
ATOM 956 O O . GLY A 1 133 ? -3.837 15.076 20.160 1.00 86.38 133 GLY A O 1
ATOM 957 N N . LEU A 1 134 ? -5.519 14.615 18.749 1.00 87.69 134 LEU A N 1
ATOM 958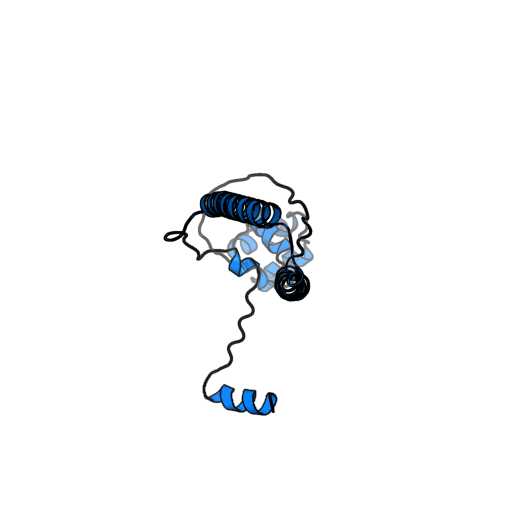 C CA . LEU A 1 134 ? -6.110 13.530 19.537 1.00 87.69 134 LEU A CA 1
ATOM 959 C C . LEU A 1 134 ? -5.452 12.203 19.153 1.00 87.69 134 LEU A C 1
ATOM 961 O O . LEU A 1 134 ? -6.063 11.329 18.544 1.00 87.69 134 LEU A O 1
ATOM 965 N N . ASN A 1 135 ? -4.176 12.077 19.514 1.00 88.44 135 ASN A N 1
ATOM 966 C CA . ASN A 1 135 ? -3.325 10.956 19.108 1.00 88.44 135 ASN A CA 1
ATOM 967 C C . ASN A 1 135 ? -3.431 9.743 20.044 1.00 88.44 135 ASN A C 1
ATOM 969 O O . ASN A 1 135 ? -2.776 8.743 19.797 1.00 88.44 135 ASN A O 1
ATOM 973 N N . SER A 1 136 ? -4.238 9.814 21.108 1.00 89.31 136 SER A N 1
ATOM 974 C CA . SER A 1 136 ? -4.390 8.730 22.085 1.00 89.31 136 SER A CA 1
ATOM 975 C C . SER A 1 136 ? -5.828 8.557 22.571 1.00 89.31 136 SER A C 1
ATOM 977 O O . SER A 1 136 ? -6.638 9.490 22.544 1.00 89.31 136 SER A O 1
ATOM 979 N N . PHE A 1 137 ? -6.149 7.367 23.084 1.00 87.19 137 PHE A N 1
ATOM 980 C CA . PHE A 1 137 ? -7.442 7.078 23.710 1.00 87.19 137 PHE A CA 1
ATOM 981 C C . PHE A 1 137 ? -7.700 7.953 24.943 1.00 87.19 137 PHE A C 1
ATOM 983 O O . PHE A 1 137 ? -8.846 8.318 25.208 1.00 87.19 137 PHE A O 1
ATOM 990 N N . ALA A 1 138 ? -6.643 8.335 25.670 1.00 88.19 138 ALA A N 1
ATOM 991 C CA . ALA A 1 138 ? -6.739 9.277 26.783 1.00 88.19 138 ALA A CA 1
ATOM 992 C C . ALA A 1 138 ? -7.163 10.672 26.296 1.00 88.19 138 ALA A C 1
ATOM 994 O O . ALA A 1 138 ? -8.108 11.241 26.836 1.00 88.19 138 ALA A O 1
ATOM 995 N N . ALA A 1 139 ? -6.549 11.169 25.216 1.00 87.94 139 ALA A N 1
ATOM 996 C CA . ALA A 1 139 ? -6.908 12.459 24.629 1.00 87.94 139 ALA A CA 1
ATOM 997 C C . ALA A 1 139 ? -8.359 12.477 24.118 1.00 87.94 139 ALA A C 1
ATOM 999 O O . ALA A 1 139 ? -9.059 13.472 24.293 1.00 87.94 139 ALA A O 1
ATOM 1000 N N . LEU A 1 140 ? -8.844 11.368 23.544 1.00 85.62 140 LEU A N 1
ATOM 1001 C CA . LEU A 1 140 ? -10.248 11.235 23.141 1.00 85.62 140 LEU A CA 1
ATOM 1002 C C . LEU A 1 140 ? -11.198 11.288 24.344 1.00 85.62 140 LEU A C 1
ATOM 1004 O O . LEU A 1 140 ? -12.215 11.978 24.293 1.00 85.62 140 LEU A O 1
ATOM 1008 N N . LYS A 1 141 ? -10.865 10.591 25.436 1.00 88.69 141 LYS A N 1
ATOM 1009 C CA . LYS A 1 141 ? -11.684 10.577 26.656 1.00 88.69 141 LYS A CA 1
ATOM 1010 C C . LYS A 1 141 ? -11.745 11.952 27.325 1.00 88.69 141 LYS A C 1
ATOM 1012 O O . LYS A 1 141 ? -12.814 12.340 27.789 1.00 88.69 141 LYS A O 1
ATOM 1017 N N . ASP A 1 142 ? -10.635 12.685 27.314 1.00 88.69 142 ASP A N 1
ATOM 1018 C CA . ASP A 1 142 ? -10.537 14.034 27.875 1.00 88.69 142 ASP A CA 1
ATOM 1019 C C . ASP A 1 142 ? -11.253 15.086 27.008 1.00 88.69 142 ASP A C 1
ATOM 1021 O O . ASP A 1 142 ? -11.890 15.992 27.545 1.00 88.69 142 ASP A O 1
ATOM 1025 N N . ALA A 1 143 ? -11.197 14.959 25.675 1.00 87.06 143 ALA A N 1
ATOM 1026 C CA . ALA A 1 143 ? -11.900 15.847 24.741 1.00 87.06 143 ALA A CA 1
ATOM 1027 C C . ALA A 1 143 ? -13.428 15.644 24.748 1.00 87.06 143 ALA A C 1
ATOM 1029 O O . ALA A 1 143 ? -14.187 16.582 24.483 1.00 87.06 143 ALA A O 1
ATOM 1030 N N . GLY A 1 144 ? -13.886 14.426 25.055 1.00 86.88 144 GLY A N 1
ATOM 1031 C CA . GLY A 1 144 ? -15.302 14.083 25.148 1.00 86.88 144 GLY A CA 1
ATOM 1032 C C . GLY A 1 144 ? -16.051 14.150 23.811 1.00 86.88 144 GLY A C 1
ATOM 1033 O O . GLY A 1 144 ? -15.481 14.353 22.739 1.00 86.88 144 GLY A O 1
ATOM 1034 N N . VAL A 1 145 ? -17.372 13.956 23.866 1.00 87.31 145 VAL A N 1
ATOM 1035 C CA . VAL A 1 145 ? -18.224 13.918 22.662 1.00 87.31 145 VAL A CA 1
ATOM 1036 C C . VAL A 1 145 ? -18.244 15.272 21.948 1.00 87.31 145 VAL A C 1
ATOM 1038 O O . VAL A 1 145 ? -18.191 15.312 20.718 1.00 87.31 145 VAL A O 1
ATOM 1041 N N . ASP A 1 146 ? -18.268 16.366 22.713 1.00 87.25 146 ASP A N 1
ATOM 1042 C CA . ASP A 1 146 ? -18.331 17.725 22.177 1.00 87.25 146 ASP A CA 1
ATOM 1043 C C . ASP A 1 146 ? -17.043 18.076 21.418 1.00 87.25 146 ASP A C 1
ATOM 1045 O O . ASP A 1 146 ? -17.117 18.395 20.230 1.00 87.25 146 ASP A O 1
ATOM 1049 N N . GLY A 1 147 ? -15.867 17.882 22.033 1.00 86.56 147 GLY A N 1
ATOM 1050 C CA . GLY A 1 147 ? -14.574 18.186 21.408 1.00 86.56 147 GLY A CA 1
ATOM 1051 C C . GLY A 1 147 ? -14.266 17.323 20.181 1.00 86.56 147 GLY A C 1
ATOM 1052 O O . GLY A 1 147 ? -13.708 17.806 19.199 1.00 86.56 147 GLY A O 1
ATOM 1053 N N . ILE A 1 148 ? -14.695 16.057 20.176 1.00 87.31 148 ILE A N 1
ATOM 1054 C CA . ILE A 1 148 ? -14.527 15.180 19.008 1.00 87.31 148 ILE A CA 1
ATOM 1055 C C . ILE A 1 148 ? -15.483 15.577 17.865 1.00 87.31 148 ILE A C 1
ATOM 1057 O O . ILE A 1 148 ? -15.144 15.423 16.690 1.00 87.31 148 ILE A O 1
ATOM 1061 N N . SER A 1 149 ? -16.678 16.090 18.176 1.00 89.50 149 SER A N 1
ATOM 1062 C CA . SER A 1 149 ? -17.675 16.479 17.168 1.00 89.50 149 SER A CA 1
ATOM 1063 C C . SER A 1 149 ? -17.363 17.793 16.441 1.00 89.50 149 SER A C 1
ATOM 1065 O O . SER A 1 149 ? -17.846 18.001 15.328 1.00 89.50 149 SER A O 1
ATOM 1067 N N . GLU A 1 150 ? -16.528 18.656 17.026 1.00 89.88 150 GLU A N 1
ATOM 1068 C CA . GLU A 1 150 ? -16.041 19.890 16.391 1.00 89.88 150 GLU A CA 1
ATOM 1069 C C . GLU A 1 150 ? -15.080 19.608 15.224 1.00 89.88 150 GLU A C 1
ATOM 1071 O O . GLU A 1 150 ? -14.895 20.438 14.328 1.00 89.88 150 GLU A O 1
ATOM 1076 N N . ILE A 1 151 ? -14.498 18.407 15.188 1.00 86.69 151 ILE A N 1
ATOM 1077 C CA . ILE A 1 151 ? -13.564 18.000 14.145 1.00 86.69 151 ILE A CA 1
ATOM 1078 C C . ILE A 1 151 ? -14.320 17.796 12.829 1.00 86.69 151 ILE A C 1
ATOM 1080 O O . ILE A 1 151 ? -15.228 16.969 12.697 1.00 86.69 151 ILE A O 1
ATOM 1084 N N . LYS A 1 152 ? -13.903 18.541 11.800 1.00 84.12 152 LYS A N 1
ATOM 1085 C CA . LYS A 1 152 ? -14.556 18.567 10.487 1.00 84.12 152 LYS A CA 1
ATOM 1086 C C . LYS A 1 152 ? -14.664 17.168 9.867 1.00 84.12 152 LYS A C 1
ATOM 1088 O O . LYS A 1 152 ? -13.700 16.589 9.365 1.00 84.12 152 LYS A O 1
ATOM 1093 N N . GLY A 1 153 ? -15.894 16.666 9.792 1.00 82.44 153 GLY A N 1
ATOM 1094 C CA . GLY A 1 153 ? -16.212 15.372 9.189 1.00 82.44 153 GLY A CA 1
ATOM 1095 C C . GLY A 1 153 ? -16.218 14.200 10.169 1.00 82.44 153 GLY A C 1
ATOM 1096 O O . GLY A 1 153 ? -16.234 13.058 9.711 1.00 82.44 153 GLY A O 1
ATOM 1097 N N . ILE A 1 154 ? -16.231 14.475 11.473 1.00 85.19 154 ILE A N 1
ATOM 1098 C CA . ILE A 1 154 ? -16.624 13.538 12.524 1.00 85.19 154 ILE A CA 1
ATOM 1099 C C . ILE A 1 154 ? -18.025 13.938 12.994 1.00 85.19 154 ILE A C 1
ATOM 1101 O O . ILE A 1 154 ? -18.327 15.114 13.156 1.00 85.19 154 ILE A O 1
ATOM 1105 N N . SER A 1 155 ? -18.925 12.965 13.136 1.00 87.88 155 SER A N 1
ATOM 1106 C CA . SER A 1 155 ? -20.289 13.234 13.607 1.00 87.88 155 SER A CA 1
ATOM 1107 C C . SER A 1 155 ? -20.385 13.041 15.118 1.00 87.88 155 SER A C 1
ATOM 1109 O O . SER A 1 155 ? -19.717 12.163 15.664 1.00 87.88 155 SER A O 1
ATOM 1111 N N . ALA A 1 156 ? -21.284 13.770 15.785 1.00 88.38 156 ALA A N 1
ATOM 1112 C CA . ALA A 1 156 ? -21.577 13.569 17.210 1.00 88.38 156 ALA A CA 1
ATOM 1113 C C . ALA A 1 156 ? -21.992 12.117 17.534 1.00 88.38 156 ALA A C 1
ATOM 1115 O O . ALA A 1 156 ? -21.645 11.579 18.581 1.00 88.38 156 ALA A O 1
ATOM 1116 N N . ALA A 1 157 ? -22.668 11.437 16.600 1.00 88.25 157 ALA A N 1
ATOM 1117 C CA . ALA A 1 157 ? -23.028 10.026 16.746 1.00 88.25 157 ALA A CA 1
ATOM 1118 C C . ALA A 1 157 ? -21.813 9.084 16.696 1.00 88.25 157 ALA A C 1
ATOM 1120 O O . ALA A 1 157 ? -21.829 8.033 17.332 1.00 88.25 157 ALA A O 1
ATOM 1121 N N . LEU A 1 158 ? -20.775 9.428 15.926 1.00 88.25 158 LEU A N 1
ATOM 1122 C CA . LEU A 1 158 ? -19.518 8.679 15.912 1.00 88.25 158 LEU A CA 1
ATOM 1123 C C . LEU A 1 158 ? -18.725 8.947 17.197 1.00 88.25 158 LEU A C 1
ATOM 1125 O O . LEU A 1 158 ? -18.249 8.003 17.813 1.00 88.25 158 LEU A O 1
ATOM 1129 N N . ALA A 1 159 ? -18.659 10.208 17.628 1.00 89.12 159 ALA A N 1
ATOM 1130 C CA . ALA A 1 159 ? -18.005 10.611 18.869 1.00 89.12 159 ALA A CA 1
ATOM 1131 C C . ALA A 1 159 ? -18.583 9.878 20.094 1.00 89.12 159 ALA A C 1
ATOM 1133 O O . ALA A 1 159 ? -17.827 9.306 20.872 1.00 89.12 159 ALA A O 1
ATOM 1134 N N . GLY A 1 160 ? -19.915 9.797 20.212 1.00 90.00 160 GLY A N 1
ATOM 1135 C CA . GLY A 1 160 ? -20.570 9.033 21.281 1.00 90.00 160 GLY A CA 1
ATOM 1136 C C . GLY A 1 160 ? -20.159 7.558 21.297 1.00 90.00 160 GLY A C 1
ATOM 1137 O O . GLY A 1 160 ? -19.736 7.050 22.327 1.00 90.00 160 GLY A O 1
ATOM 1138 N N . LYS A 1 161 ? -20.161 6.891 20.133 1.00 89.75 161 LYS A N 1
ATOM 1139 C CA . LYS A 1 161 ? -19.750 5.478 20.019 1.00 89.75 161 LYS A CA 1
ATOM 1140 C C . LYS A 1 161 ? -18.292 5.240 20.405 1.00 89.75 161 LYS A C 1
ATOM 1142 O O . LYS A 1 161 ? -17.976 4.189 20.952 1.00 89.75 161 LYS A O 1
ATOM 1147 N N . ILE A 1 162 ? -17.410 6.185 20.083 1.00 89.50 162 ILE A N 1
ATOM 1148 C CA . ILE A 1 162 ? -15.996 6.116 20.458 1.00 89.50 162 ILE A CA 1
ATOM 1149 C C . ILE A 1 162 ? -15.867 6.180 21.981 1.00 89.50 162 ILE A C 1
ATOM 1151 O O . ILE A 1 162 ? -15.214 5.324 22.566 1.00 89.50 162 ILE A O 1
ATOM 1155 N N . ILE A 1 163 ? -16.521 7.149 22.627 1.00 89.88 163 ILE A N 1
ATOM 1156 C CA . ILE A 1 163 ? -16.456 7.310 24.085 1.00 89.88 163 ILE A CA 1
ATOM 1157 C C . ILE A 1 163 ? -17.101 6.128 24.815 1.00 89.88 163 ILE A C 1
ATOM 1159 O O . ILE A 1 163 ? -16.532 5.655 25.796 1.00 89.88 163 ILE A O 1
ATOM 1163 N N . ASP A 1 164 ? -18.223 5.603 24.322 1.00 91.12 164 ASP A N 1
ATOM 1164 C CA . ASP A 1 164 ? -18.881 4.417 24.888 1.00 91.12 164 ASP A CA 1
ATOM 1165 C C . ASP A 1 164 ? -17.981 3.173 24.823 1.00 91.12 164 ASP A C 1
ATOM 1167 O O . ASP A 1 164 ? -17.998 2.348 25.730 1.00 91.12 164 ASP A O 1
ATOM 1171 N N . HIS A 1 165 ? -17.172 3.039 23.767 1.00 89.12 165 HIS A N 1
ATOM 1172 C CA . HIS A 1 165 ? -16.209 1.943 23.622 1.00 89.12 165 HIS A CA 1
ATOM 1173 C C . HIS A 1 165 ? -14.950 2.127 24.495 1.00 89.12 165 HIS A C 1
ATOM 1175 O O . HIS A 1 165 ? -14.253 1.159 24.789 1.00 89.12 165 HIS A O 1
ATOM 1181 N N . LEU A 1 166 ? -14.641 3.365 24.892 1.00 85.38 166 LEU A N 1
ATOM 1182 C CA . LEU A 1 166 ? -13.485 3.733 25.725 1.00 85.38 166 LEU A CA 1
ATOM 1183 C C . LEU A 1 166 ? -13.838 3.949 27.213 1.00 85.38 166 LEU A C 1
ATOM 1185 O O . LEU A 1 166 ? -12.963 4.291 28.024 1.00 85.38 166 LEU A O 1
ATOM 1189 N N . SER A 1 167 ? -15.115 3.811 27.574 1.00 78.31 167 SER A N 1
ATOM 1190 C CA . SER A 1 167 ? -15.634 3.950 28.942 1.00 78.31 167 SER A CA 1
ATOM 1191 C C . SER A 1 167 ? -15.567 2.637 29.699 1.00 78.31 167 SER A C 1
ATOM 1193 O O . SER A 1 167 ? -15.054 2.697 30.839 1.00 78.31 167 SER A O 1
#

pLDDT: mean 71.36, std 16.45, range [37.91, 91.19]

Radius of gyration: 30.8 Å; chains: 1; bounding box: 54×55×82 Å